Protein AF-X1P441-F1 (afdb_monomer_lite)

Radius of gyration: 25.64 Å; chains: 1; bounding box: 65×20×65 Å

Foldseek 3Di:
DQKDKDKDKDAAADPVLFDKDKDKDFDDLVVVVPDPFPWKFKAFPVVRDTQDGSNPDGMGIDIHGRGDMGMIMTMTGHDWDDKDKDDWVVDPPDDPDDLPDFKIKIWTATPVFFFAKDKDADVVGQWIDIDGRHTTGMDMTTGHPRDD

Organism: NCBI:txid412755

Structure (mmCIF, N/CA/C/O backbone):
data_AF-X1P441-F1
#
_entry.id   AF-X1P441-F1
#
loop_
_atom_site.group_PDB
_atom_site.id
_atom_site.type_symbol
_atom_site.label_atom_id
_atom_site.label_alt_id
_atom_site.label_comp_id
_atom_site.label_asym_id
_atom_site.label_entity_id
_atom_site.label_seq_id
_atom_site.pdbx_PDB_ins_code
_atom_site.Cartn_x
_atom_site.Cartn_y
_atom_site.Cartn_z
_atom_site.occupancy
_atom_site.B_iso_or_equiv
_atom_site.auth_seq_id
_atom_site.auth_comp_id
_atom_site.auth_asym_id
_atom_site.auth_atom_id
_atom_site.pdbx_PDB_model_num
ATOM 1 N N . ASP A 1 1 ? 14.629 8.245 8.912 1.00 68.38 1 ASP A N 1
ATOM 2 C CA . ASP A 1 1 ? 14.170 9.365 8.043 1.00 68.38 1 ASP A CA 1
ATOM 3 C C . ASP A 1 1 ? 12.754 9.006 7.620 1.00 68.38 1 ASP A C 1
ATOM 5 O O . ASP A 1 1 ? 12.522 7.822 7.435 1.00 68.38 1 ASP A O 1
ATOM 9 N N . THR A 1 2 ? 11.788 9.923 7.546 1.00 83.94 2 THR A N 1
ATOM 10 C CA . THR A 1 2 ? 10.403 9.521 7.207 1.00 83.94 2 THR A CA 1
ATOM 11 C C . THR A 1 2 ? 10.230 9.230 5.720 1.00 83.94 2 THR A C 1
ATOM 13 O O . THR A 1 2 ? 9.260 8.581 5.336 1.00 83.94 2 THR A O 1
ATOM 16 N N . SER A 1 3 ? 11.155 9.700 4.878 1.00 92.94 3 SER A N 1
ATOM 17 C CA . SER A 1 3 ? 11.138 9.413 3.445 1.00 92.94 3 SER A CA 1
ATOM 18 C C . SER A 1 3 ? 12.503 9.614 2.802 1.00 92.94 3 SER A C 1
ATOM 20 O O . SER A 1 3 ? 13.208 10.560 3.147 1.00 92.94 3 SER A O 1
ATOM 22 N N . LYS A 1 4 ? 12.830 8.815 1.788 1.00 94.62 4 LYS A N 1
ATOM 23 C CA . LYS A 1 4 ? 14.002 9.011 0.930 1.00 94.62 4 LYS A CA 1
ATOM 24 C C . LYS A 1 4 ? 13.640 8.848 -0.535 1.00 94.62 4 LYS A C 1
ATOM 26 O O . LYS A 1 4 ? 12.805 8.027 -0.893 1.00 94.62 4 LYS A O 1
ATOM 31 N N . VAL A 1 5 ? 14.307 9.627 -1.382 1.00 96.44 5 VAL A N 1
ATOM 32 C CA . VAL A 1 5 ? 14.143 9.563 -2.836 1.00 96.44 5 VAL A CA 1
ATOM 33 C C . VAL A 1 5 ? 15.512 9.452 -3.489 1.00 96.44 5 VAL A C 1
ATOM 35 O O . VAL A 1 5 ? 16.374 10.308 -3.279 1.00 96.44 5 VAL A O 1
ATOM 38 N N . TRP A 1 6 ? 15.698 8.428 -4.318 1.00 96.31 6 TRP A N 1
ATOM 39 C CA . TRP A 1 6 ? 16.879 8.274 -5.167 1.00 96.31 6 TRP A CA 1
ATOM 40 C C . TRP A 1 6 ? 16.490 8.391 -6.630 1.00 96.31 6 TRP A C 1
ATOM 42 O O . TRP A 1 6 ? 15.552 7.744 -7.083 1.00 96.31 6 TRP A O 1
ATOM 52 N N . ASN A 1 7 ? 17.243 9.187 -7.384 1.00 96.75 7 ASN A N 1
ATOM 53 C CA . ASN A 1 7 ? 17.078 9.271 -8.829 1.00 96.75 7 ASN A CA 1
ATOM 54 C C . ASN A 1 7 ? 17.906 8.167 -9.497 1.00 96.75 7 ASN A C 1
ATOM 56 O O . ASN A 1 7 ? 19.114 8.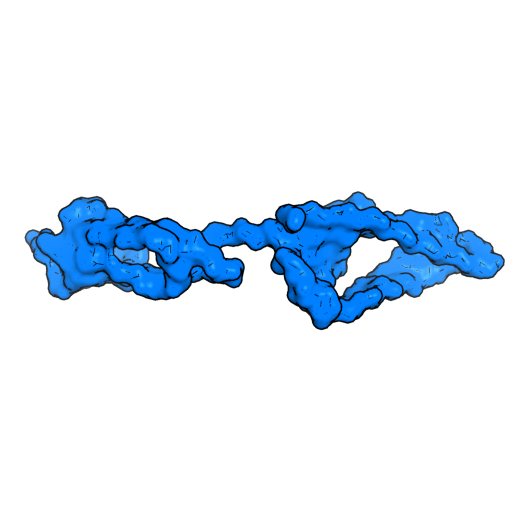072 -9.271 1.00 96.75 7 ASN A O 1
ATOM 60 N N . LEU A 1 8 ? 17.260 7.367 -10.338 1.00 95.12 8 LEU A N 1
ATOM 61 C CA . LEU A 1 8 ? 17.861 6.300 -11.130 1.00 95.12 8 LEU A CA 1
ATOM 62 C C . LEU A 1 8 ? 17.745 6.659 -12.614 1.00 95.12 8 LEU A C 1
ATOM 64 O O . LEU A 1 8 ? 16.733 7.188 -13.065 1.00 95.12 8 LEU A O 1
ATOM 68 N N . SER A 1 9 ? 18.777 6.388 -13.405 1.00 94.19 9 SER A N 1
ATOM 69 C CA . SER A 1 9 ? 18.725 6.556 -14.859 1.00 94.19 9 SER A CA 1
ATOM 70 C C . SER A 1 9 ? 19.311 5.333 -15.538 1.00 94.19 9 SER A C 1
ATOM 72 O O . SER A 1 9 ? 20.419 4.912 -15.214 1.00 94.19 9 SER A O 1
ATOM 74 N N . VAL A 1 10 ? 18.562 4.775 -16.485 1.00 94.44 10 VAL A N 1
ATOM 75 C CA . VAL A 1 10 ? 18.958 3.605 -17.270 1.00 94.44 10 VAL A CA 1
ATOM 76 C C . VAL A 1 10 ? 19.046 4.013 -18.732 1.00 94.44 10 VAL A C 1
ATOM 78 O O . VAL A 1 10 ? 18.118 4.613 -19.263 1.00 94.44 10 VAL A O 1
ATOM 81 N N . GLN A 1 11 ? 20.153 3.690 -19.395 1.00 95.62 11 GLN A N 1
ATOM 82 C CA . GLN A 1 11 ? 20.342 3.970 -20.816 1.00 95.62 11 GLN A CA 1
ATOM 83 C C . GLN A 1 11 ? 20.862 2.722 -21.519 1.00 95.62 11 GLN A C 1
ATOM 85 O O . GLN A 1 11 ? 21.858 2.128 -21.105 1.00 95.62 11 GLN A O 1
ATOM 90 N N . TRP A 1 12 ? 20.198 2.354 -22.609 1.00 95.75 12 TRP A N 1
ATOM 91 C CA . TRP A 1 12 ? 20.669 1.313 -23.509 1.00 95.75 12 TRP A CA 1
ATOM 92 C C . TRP A 1 12 ? 21.538 1.917 -24.615 1.00 95.75 12 TRP A C 1
ATOM 94 O O . TRP A 1 12 ? 21.158 2.896 -25.258 1.00 95.75 12 TRP A O 1
ATOM 104 N N . MET A 1 13 ? 22.713 1.330 -24.843 1.00 96.00 13 MET A N 1
ATOM 105 C CA . MET A 1 13 ? 23.651 1.747 -25.886 1.00 96.00 13 MET A CA 1
ATOM 106 C C . MET A 1 13 ? 24.006 0.543 -26.771 1.00 96.00 13 MET A C 1
ATOM 108 O O . MET A 1 13 ? 24.992 -0.143 -26.495 1.00 96.00 13 MET A O 1
ATOM 112 N N . PRO A 1 14 ? 23.208 0.255 -27.818 1.00 96.69 14 PRO A N 1
ATOM 113 C CA . PRO A 1 14 ? 23.525 -0.801 -28.773 1.00 96.69 14 PRO A CA 1
ATOM 114 C C . PRO A 1 14 ? 24.704 -0.389 -29.664 1.00 96.69 14 PRO A C 1
ATOM 116 O O . PRO A 1 14 ? 24.967 0.796 -29.866 1.00 96.69 14 PRO A O 1
ATOM 119 N N . SER A 1 15 ? 25.380 -1.365 -30.276 1.00 96.94 15 SER A N 1
ATOM 120 C CA . SER A 1 15 ? 26.500 -1.113 -31.199 1.00 96.94 15 SER A CA 1
ATOM 121 C C . SER A 1 15 ? 26.105 -0.342 -32.463 1.00 96.94 15 SER A C 1
ATOM 123 O O 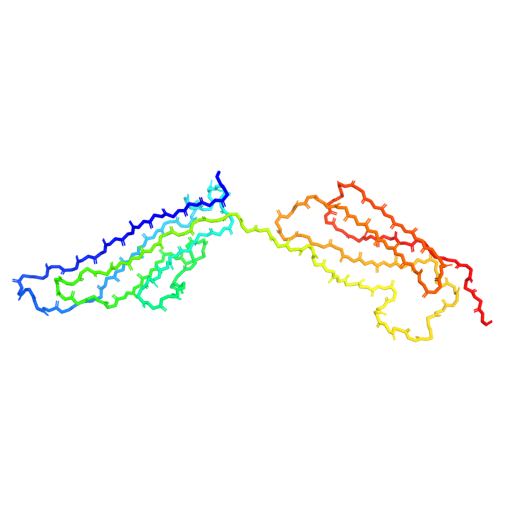. SER A 1 15 ? 26.954 0.284 -33.090 1.00 96.94 15 SER A O 1
ATOM 125 N N . ASP A 1 16 ? 24.833 -0.406 -32.856 1.00 96.94 16 ASP A N 1
ATOM 126 C CA . ASP A 1 16 ? 24.275 0.334 -33.993 1.00 96.94 16 ASP A CA 1
ATOM 127 C C . ASP A 1 16 ? 23.663 1.687 -33.599 1.00 96.94 16 ASP A C 1
ATOM 129 O O . ASP A 1 16 ? 23.129 2.387 -34.459 1.00 96.94 16 ASP A O 1
ATOM 133 N N . TYR A 1 17 ? 23.715 2.040 -32.308 1.00 94.38 17 TYR A N 1
ATOM 134 C CA . TYR A 1 17 ? 23.145 3.254 -31.716 1.00 94.38 17 TYR A CA 1
ATOM 135 C C . TYR A 1 17 ? 21.654 3.499 -32.009 1.00 94.38 17 TYR A C 1
ATOM 137 O O . TYR A 1 17 ? 21.162 4.597 -31.758 1.00 94.38 17 TYR A O 1
ATOM 145 N N . THR A 1 18 ? 20.923 2.509 -32.527 1.00 95.94 18 THR A N 1
ATOM 146 C CA . THR A 1 18 ? 19.556 2.699 -33.041 1.00 95.94 18 THR A CA 1
ATOM 147 C C . THR A 1 18 ? 18.588 1.585 -32.652 1.00 95.94 18 THR A C 1
ATOM 149 O O . THR A 1 18 ? 17.395 1.860 -32.543 1.00 95.94 18 THR A O 1
ATOM 152 N N . SER A 1 19 ? 19.057 0.362 -32.386 1.00 96.81 19 SER A N 1
ATOM 153 C CA . SER A 1 19 ? 18.177 -0.758 -32.036 1.00 96.81 19 SER A CA 1
ATOM 154 C C . SER A 1 19 ? 17.626 -0.653 -30.607 1.00 96.81 19 SER A C 1
ATOM 156 O O . SER A 1 19 ? 18.408 -0.723 -29.651 1.00 96.81 19 SER A O 1
ATOM 158 N N . PRO A 1 20 ? 16.297 -0.536 -30.418 1.00 97.00 20 PRO A N 1
ATOM 159 C CA . PRO A 1 20 ? 15.695 -0.578 -29.091 1.00 97.00 20 PRO A CA 1
ATOM 160 C C . P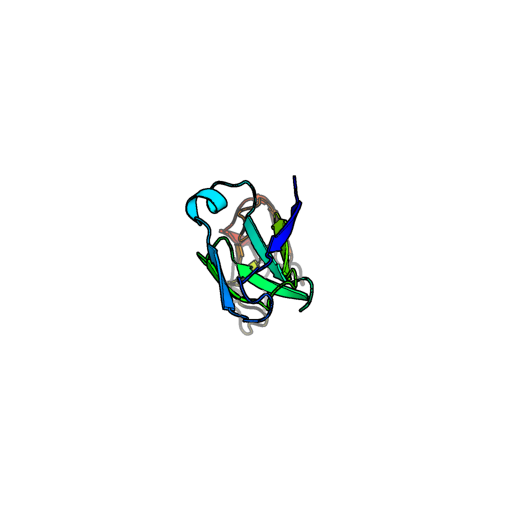RO A 1 20 ? 15.783 -1.989 -28.497 1.00 97.00 20 PRO A C 1
ATOM 162 O O . PRO A 1 20 ? 16.004 -2.976 -29.203 1.00 97.00 20 PRO A O 1
ATOM 165 N N . THR A 1 21 ? 15.584 -2.094 -27.188 1.00 97.12 21 THR A N 1
ATOM 166 C CA . THR A 1 21 ? 15.496 -3.382 -26.488 1.00 97.12 21 THR A CA 1
ATOM 167 C C . THR A 1 21 ? 14.527 -3.286 -25.310 1.00 97.12 21 THR A C 1
ATOM 169 O O . THR A 1 21 ? 13.982 -2.219 -25.030 1.00 97.12 21 THR A O 1
ATOM 172 N N . ASN A 1 22 ? 14.327 -4.394 -24.600 1.00 96.75 22 ASN A N 1
ATOM 173 C CA . ASN A 1 22 ? 13.752 -4.376 -23.261 1.00 96.75 22 ASN A CA 1
ATOM 174 C C . ASN A 1 22 ? 14.876 -4.424 -22.222 1.00 96.75 22 ASN A C 1
ATOM 176 O O . ASN A 1 22 ? 15.828 -5.194 -22.369 1.00 96.75 22 ASN A O 1
ATOM 180 N N . ALA A 1 23 ? 14.754 -3.607 -21.182 1.00 96.00 23 ALA A N 1
ATOM 181 C CA . ALA A 1 23 ? 15.610 -3.642 -20.007 1.00 96.00 23 ALA A CA 1
ATOM 182 C C . ALA A 1 23 ? 14.795 -4.104 -18.798 1.00 96.00 23 ALA A C 1
ATOM 184 O O . ALA A 1 23 ? 13.621 -3.758 -18.667 1.00 96.00 23 ALA A O 1
ATOM 185 N N . THR A 1 24 ? 15.441 -4.859 -17.915 1.00 97.31 24 THR A N 1
ATOM 186 C CA . THR A 1 24 ? 14.858 -5.335 -16.661 1.00 97.31 24 THR A CA 1
ATOM 187 C C . THR A 1 24 ? 15.695 -4.798 -15.511 1.00 97.31 24 THR A C 1
ATOM 189 O O . THR A 1 24 ? 16.913 -4.982 -15.493 1.00 97.31 24 THR A O 1
ATOM 192 N N . ILE A 1 25 ? 15.051 -4.111 -14.571 1.00 96.88 25 ILE A N 1
ATOM 193 C CA . ILE A 1 25 ? 15.636 -3.788 -13.267 1.00 96.88 25 ILE A CA 1
ATOM 194 C C . ILE A 1 25 ? 15.125 -4.850 -12.302 1.00 96.88 25 ILE A C 1
ATOM 196 O O . ILE A 1 25 ? 13.920 -5.040 -12.225 1.00 96.88 25 ILE A O 1
ATOM 200 N N . SER A 1 26 ? 16.019 -5.523 -11.584 1.00 97.12 26 SER A N 1
ATOM 201 C CA . SER A 1 26 ? 15.675 -6.532 -10.578 1.00 97.12 26 SER A CA 1
ATOM 202 C C . SER A 1 26 ? 16.277 -6.174 -9.226 1.00 97.12 26 SER A C 1
ATOM 204 O O . SER A 1 26 ? 17.352 -5.567 -9.170 1.00 97.12 26 SER A O 1
ATOM 206 N N . TRP A 1 27 ? 15.625 -6.595 -8.154 1.00 96.94 27 TRP A N 1
ATOM 207 C CA . TRP A 1 27 ? 16.067 -6.396 -6.778 1.00 96.94 27 TRP A CA 1
ATOM 208 C C . TRP A 1 27 ? 15.705 -7.606 -5.911 1.00 96.94 27 TRP A C 1
ATOM 210 O O . TRP A 1 27 ? 14.966 -8.493 -6.334 1.00 96.94 27 TRP A O 1
ATOM 220 N N . ASP A 1 28 ? 16.273 -7.656 -4.708 1.00 95.94 28 ASP A N 1
ATOM 221 C CA . ASP A 1 28 ? 15.948 -8.664 -3.701 1.00 95.94 28 ASP A CA 1
ATOM 222 C C . ASP A 1 28 ? 14.996 -8.046 -2.677 1.00 95.94 28 ASP A C 1
ATOM 224 O O . ASP A 1 28 ? 15.361 -7.092 -1.989 1.00 95.94 28 ASP A O 1
ATOM 228 N N . THR A 1 29 ? 13.770 -8.561 -2.597 1.00 94.38 29 THR A N 1
ATOM 229 C CA . THR A 1 29 ? 12.754 -8.045 -1.674 1.00 94.38 29 THR A CA 1
ATOM 230 C C . THR A 1 29 ? 13.150 -8.269 -0.220 1.00 94.38 29 THR A C 1
ATOM 232 O O . THR A 1 29 ? 12.817 -7.435 0.611 1.00 94.38 29 THR A O 1
ATOM 235 N N . ALA A 1 30 ? 13.898 -9.333 0.102 1.00 92.69 30 ALA A N 1
ATOM 236 C CA . ALA A 1 30 ? 14.304 -9.614 1.479 1.00 92.69 30 ALA A CA 1
ATOM 237 C C . ALA A 1 30 ? 15.274 -8.549 2.021 1.00 92.69 30 ALA A C 1
ATOM 239 O O . ALA A 1 30 ? 15.171 -8.144 3.173 1.00 92.69 30 ALA A O 1
ATOM 240 N N . GLU A 1 31 ? 16.173 -8.042 1.175 1.00 92.44 31 GLU A N 1
ATOM 241 C CA . GLU A 1 31 ? 17.114 -6.975 1.550 1.00 92.44 31 GLU A CA 1
ATOM 242 C C . GLU A 1 31 ? 16.424 -5.605 1.685 1.00 92.44 31 GLU A C 1
ATOM 244 O O . GLU A 1 31 ? 16.912 -4.725 2.395 1.00 92.44 31 GLU A O 1
ATOM 249 N N . ILE A 1 32 ? 15.300 -5.396 0.989 1.00 90.69 32 ILE A N 1
ATOM 250 C CA . ILE A 1 32 ? 14.517 -4.153 1.061 1.00 90.69 32 ILE A CA 1
ATOM 251 C C . ILE A 1 32 ? 13.552 -4.182 2.256 1.00 90.69 32 ILE A C 1
ATOM 253 O O . ILE A 1 32 ? 13.393 -3.158 2.925 1.00 90.69 32 ILE A O 1
ATOM 257 N N . ASP A 1 33 ? 12.945 -5.335 2.543 1.00 85.69 33 ASP A N 1
ATOM 258 C CA . ASP A 1 33 ? 12.014 -5.540 3.664 1.00 85.69 33 ASP A CA 1
ATOM 259 C C . ASP A 1 33 ? 12.706 -5.398 5.033 1.00 85.69 33 ASP A C 1
ATOM 261 O O . ASP A 1 33 ? 12.103 -4.933 5.994 1.00 85.69 33 ASP A O 1
ATOM 265 N N . ASP A 1 34 ? 14.015 -5.664 5.105 1.00 86.12 34 ASP A N 1
ATOM 266 C CA . ASP A 1 34 ? 14.845 -5.407 6.294 1.00 86.12 34 ASP A CA 1
ATOM 267 C C . ASP A 1 34 ? 15.079 -3.898 6.580 1.00 86.12 34 ASP A C 1
ATOM 269 O O . ASP A 1 34 ? 15.755 -3.531 7.550 1.00 86.12 34 ASP A O 1
ATOM 273 N N . SER A 1 35 ? 14.557 -2.990 5.744 1.00 86.94 35 SER A N 1
ATOM 274 C CA . SER A 1 35 ? 14.710 -1.539 5.915 1.00 86.94 35 SER A CA 1
ATOM 275 C C . SER A 1 35 ? 13.714 -0.917 6.913 1.00 86.94 35 SER A C 1
ATOM 277 O O . SER A 1 35 ? 12.784 -1.548 7.395 1.00 86.94 35 SER A O 1
ATOM 279 N N . GLU A 1 36 ? 13.899 0.372 7.238 1.00 88.56 36 GLU A N 1
ATOM 280 C CA . GLU A 1 36 ? 12.975 1.124 8.113 1.00 88.56 36 GLU A CA 1
ATOM 281 C C . GLU A 1 36 ? 11.669 1.563 7.414 1.00 88.56 36 GLU A C 1
ATOM 283 O O . GLU A 1 36 ? 10.840 2.222 8.041 1.00 88.56 36 GLU A O 1
ATOM 288 N N . TYR A 1 37 ? 11.497 1.271 6.121 1.00 91.75 37 TYR A N 1
ATOM 289 C CA . TYR A 1 37 ? 10.392 1.778 5.303 1.00 91.75 37 TYR A CA 1
ATOM 290 C C . TYR A 1 37 ? 9.345 0.692 5.054 1.00 91.75 37 TYR A C 1
ATOM 292 O O . TYR A 1 37 ? 9.675 -0.376 4.555 1.00 91.75 37 TYR A O 1
ATOM 300 N N . ASN A 1 38 ? 8.072 1.000 5.309 1.00 90.00 38 ASN A N 1
ATOM 301 C CA . ASN A 1 38 ? 6.934 0.119 5.002 1.00 90.00 38 ASN A CA 1
ATOM 302 C C . ASN A 1 38 ? 6.321 0.385 3.609 1.00 90.00 38 ASN A C 1
ATOM 304 O O . ASN A 1 38 ? 5.306 -0.203 3.253 1.00 90.00 38 ASN A O 1
ATOM 308 N N . SER A 1 39 ? 6.930 1.275 2.818 1.00 93.19 39 SER A N 1
ATOM 309 C CA . SER A 1 39 ? 6.597 1.520 1.415 1.00 93.19 39 SER A CA 1
ATOM 310 C C . SER A 1 39 ? 7.872 1.818 0.628 1.00 93.19 39 SER A C 1
ATOM 312 O O . SER A 1 39 ? 8.538 2.827 0.882 1.00 93.19 39 SER A O 1
ATOM 314 N N . VAL A 1 40 ? 8.176 0.997 -0.380 1.00 96.12 40 VAL A N 1
ATOM 315 C CA . VAL A 1 40 ? 9.294 1.212 -1.312 1.00 96.12 40 VAL A CA 1
ATOM 316 C C . VAL A 1 40 ? 8.811 0.996 -2.737 1.00 96.12 40 VAL A C 1
ATOM 318 O O . VAL A 1 40 ? 8.442 -0.111 -3.107 1.00 96.12 40 VAL A O 1
ATOM 321 N N . VAL A 1 41 ? 8.812 2.048 -3.553 1.00 97.25 41 VAL A N 1
ATOM 322 C CA . VAL A 1 41 ? 8.249 1.990 -4.909 1.00 97.25 41 VAL A CA 1
ATOM 323 C C . VAL A 1 41 ? 9.239 2.443 -5.970 1.00 97.25 41 VAL A C 1
ATOM 325 O O . VAL A 1 41 ? 10.000 3.398 -5.771 1.00 97.25 41 VAL A O 1
ATOM 328 N N . LEU A 1 42 ? 9.173 1.796 -7.134 1.00 98.00 42 LEU A N 1
ATOM 329 C CA . LEU A 1 42 ? 9.802 2.282 -8.355 1.00 98.00 42 LEU A CA 1
ATOM 330 C C . LEU A 1 42 ? 8.805 3.185 -9.085 1.00 98.00 42 LEU A C 1
ATOM 332 O O . LEU A 1 42 ? 7.707 2.763 -9.446 1.00 98.00 42 LEU A O 1
ATOM 336 N N . TYR A 1 43 ? 9.186 4.435 -9.311 1.00 98.12 43 TYR A N 1
ATOM 337 C CA . TYR A 1 43 ? 8.343 5.467 -9.905 1.00 98.12 43 TYR A CA 1
ATOM 338 C C . TYR A 1 43 ? 8.912 5.925 -11.248 1.00 98.12 43 TYR A C 1
ATOM 340 O O . TYR A 1 43 ? 10.083 6.298 -11.345 1.00 98.12 43 TYR A O 1
ATOM 348 N N . ASP A 1 44 ? 8.083 5.919 -12.290 1.00 96.25 44 ASP A N 1
ATOM 349 C CA . ASP A 1 44 ? 8.426 6.472 -13.600 1.00 96.25 44 ASP A CA 1
ATOM 350 C C . ASP A 1 44 ? 7.999 7.943 -13.651 1.00 96.25 44 ASP A C 1
ATOM 352 O O . ASP A 1 44 ? 6.811 8.282 -13.678 1.00 96.25 44 ASP A O 1
ATOM 356 N N . GLY A 1 45 ? 8.994 8.832 -13.663 1.00 88.19 45 GLY A N 1
ATOM 357 C CA . GLY A 1 45 ? 8.772 10.275 -13.673 1.00 88.19 45 GLY A CA 1
ATOM 358 C C . GLY A 1 45 ? 8.177 10.802 -14.980 1.00 88.19 45 GLY A C 1
ATOM 359 O O . GLY A 1 45 ? 7.576 11.874 -14.975 1.00 88.19 45 GLY A O 1
ATOM 360 N N . LEU A 1 46 ? 8.303 10.065 -16.089 1.00 88.25 46 LEU A N 1
ATOM 361 C CA . LEU A 1 46 ? 7.739 10.470 -17.380 1.00 88.25 46 LEU A CA 1
ATOM 362 C C . LEU A 1 46 ? 6.238 10.196 -17.432 1.00 88.25 46 LEU A C 1
ATOM 364 O O . LEU A 1 46 ? 5.473 11.046 -17.885 1.00 88.25 46 LEU A O 1
ATOM 368 N N . THR A 1 47 ? 5.810 9.028 -16.948 1.00 90.31 47 THR A N 1
ATOM 369 C CA . THR A 1 47 ? 4.386 8.656 -16.894 1.00 90.31 47 THR A CA 1
ATOM 370 C C . THR A 1 47 ? 3.710 9.081 -15.594 1.00 90.31 47 THR A C 1
ATOM 372 O O . THR A 1 47 ? 2.504 8.898 -15.445 1.00 90.31 47 THR A O 1
ATOM 375 N N . SER A 1 48 ? 4.470 9.647 -14.652 1.00 92.44 48 SER A N 1
ATOM 376 C CA . SER A 1 48 ? 4.007 10.045 -13.319 1.00 92.44 48 SER A CA 1
ATOM 377 C C . SER A 1 48 ? 3.255 8.927 -12.592 1.00 92.44 48 SER A C 1
ATOM 379 O O . SER A 1 48 ? 2.156 9.129 -12.079 1.00 92.44 48 SER A O 1
ATOM 381 N N . SER A 1 49 ? 3.803 7.712 -12.629 1.00 95.19 49 SER A N 1
ATOM 382 C CA . SER A 1 49 ? 3.136 6.512 -12.115 1.00 95.19 49 SER A CA 1
ATOM 383 C C . SER A 1 49 ? 4.111 5.615 -11.362 1.00 95.19 49 SER A C 1
ATOM 385 O O . SER A 1 49 ? 5.272 5.485 -11.751 1.00 95.19 49 SER A O 1
ATOM 387 N N . VAL A 1 50 ? 3.619 4.958 -10.310 1.00 97.56 50 VAL A N 1
ATOM 388 C CA . VAL A 1 50 ? 4.312 3.817 -9.701 1.00 97.56 50 VAL A CA 1
ATOM 389 C C . VAL A 1 50 ? 4.268 2.657 -10.690 1.00 97.56 50 VAL A C 1
ATOM 391 O O . VAL A 1 50 ? 3.201 2.329 -11.209 1.00 97.56 50 VAL A O 1
ATOM 394 N N . VAL A 1 51 ? 5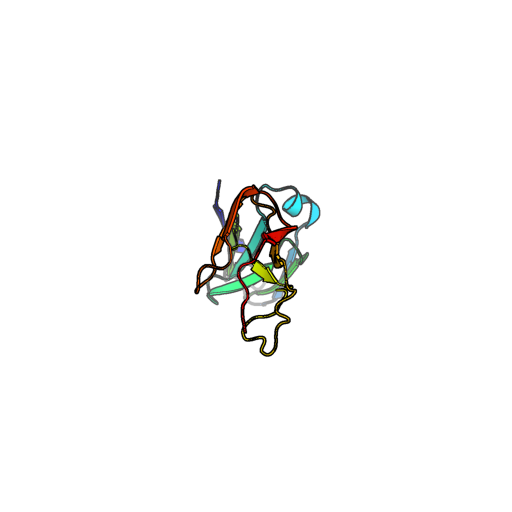.430 2.080 -10.982 1.00 97.75 51 VAL A N 1
ATOM 395 C CA . VAL A 1 51 ? 5.580 0.995 -11.960 1.00 97.75 51 VAL A CA 1
ATOM 396 C C . VAL A 1 51 ? 5.870 -0.361 -11.324 1.00 97.75 51 VAL A C 1
ATOM 398 O O . VAL A 1 51 ? 5.655 -1.371 -11.986 1.00 97.75 51 VAL A O 1
ATOM 401 N N . ALA A 1 52 ? 6.326 -0.384 -10.070 1.00 97.75 52 ALA A N 1
ATOM 402 C CA . ALA A 1 52 ? 6.487 -1.597 -9.276 1.00 97.75 52 ALA A CA 1
ATOM 403 C C . ALA A 1 52 ? 6.466 -1.272 -7.777 1.00 97.75 52 ALA A C 1
ATOM 405 O O . ALA A 1 52 ? 6.958 -0.210 -7.365 1.00 97.75 52 ALA A O 1
ATOM 406 N N . ASP A 1 53 ? 5.934 -2.199 -6.987 1.00 97.12 53 ASP A N 1
ATOM 407 C CA . ASP A 1 53 ? 6.095 -2.216 -5.534 1.00 97.12 53 ASP A CA 1
ATOM 408 C C . ASP A 1 53 ? 7.327 -3.059 -5.207 1.00 97.12 53 ASP A C 1
ATOM 410 O O . ASP A 1 53 ? 7.342 -4.268 -5.418 1.00 97.12 53 ASP A O 1
ATOM 414 N N . MET A 1 54 ? 8.390 -2.428 -4.717 1.00 96.56 54 MET A N 1
ATOM 415 C CA . MET A 1 54 ? 9.672 -3.100 -4.519 1.00 96.56 54 MET A CA 1
ATOM 416 C C . MET A 1 54 ? 9.717 -3.971 -3.254 1.00 96.56 54 MET A C 1
ATOM 418 O O . MET A 1 54 ? 10.716 -4.658 -3.044 1.00 96.56 54 MET A O 1
ATOM 422 N N . LEU A 1 55 ? 8.665 -3.959 -2.426 1.00 94.81 55 LEU A N 1
ATOM 423 C CA . LEU A 1 55 ? 8.496 -4.898 -1.310 1.00 94.81 55 LEU A CA 1
ATOM 424 C C . LEU A 1 55 ? 7.796 -6.196 -1.744 1.00 94.81 55 LEU A C 1
ATOM 426 O O . LEU A 1 55 ? 7.873 -7.201 -1.038 1.00 94.81 55 LEU A O 1
ATOM 430 N N . VAL A 1 56 ? 7.125 -6.193 -2.901 1.00 95.38 56 VAL A N 1
ATOM 431 C CA . VAL A 1 56 ? 6.289 -7.311 -3.374 1.00 95.38 56 VAL A CA 1
ATOM 432 C C . VAL A 1 56 ? 6.800 -7.892 -4.690 1.00 95.38 56 VAL A C 1
ATOM 434 O O . VAL A 1 56 ? 6.941 -9.109 -4.822 1.00 95.38 56 VAL A O 1
ATOM 437 N N . ASP A 1 57 ? 7.070 -7.033 -5.667 1.00 97.75 57 ASP A N 1
ATOM 438 C CA . ASP A 1 57 ? 7.626 -7.412 -6.960 1.00 97.75 57 ASP A CA 1
ATOM 439 C C . ASP A 1 57 ? 9.140 -7.630 -6.834 1.00 97.75 57 ASP A C 1
ATOM 441 O O . ASP A 1 57 ? 9.790 -7.041 -5.976 1.00 97.75 57 ASP A O 1
ATOM 445 N N . THR A 1 58 ? 9.726 -8.449 -7.710 1.00 97.44 58 THR A N 1
ATOM 446 C CA . THR A 1 58 ? 11.183 -8.707 -7.746 1.00 97.44 58 THR A CA 1
ATOM 447 C C . THR A 1 58 ? 11.897 -7.986 -8.881 1.00 97.44 58 THR A C 1
ATOM 449 O O . THR A 1 58 ? 13.126 -7.884 -8.899 1.00 97.44 58 THR A O 1
ATOM 452 N N . ASP A 1 59 ? 11.140 -7.526 -9.873 1.00 98.00 59 ASP A N 1
ATOM 453 C CA . ASP A 1 59 ? 11.675 -6.880 -11.054 1.00 98.00 59 ASP A CA 1
ATOM 454 C C . ASP A 1 59 ? 10.628 -6.046 -11.793 1.00 98.00 59 ASP A C 1
ATOM 456 O O . ASP A 1 59 ? 9.421 -6.174 -11.600 1.00 98.00 59 ASP A O 1
ATOM 460 N N . TYR A 1 60 ? 11.122 -5.183 -12.675 1.00 97.88 60 TYR A N 1
ATOM 461 C CA . TYR A 1 60 ? 10.321 -4.416 -13.611 1.00 97.88 60 TYR A CA 1
ATOM 462 C C . TYR A 1 60 ? 10.994 -4.394 -14.982 1.00 97.88 60 TYR A C 1
ATOM 464 O O . TYR A 1 60 ? 12.150 -3.979 -15.123 1.00 97.88 60 TYR A O 1
ATOM 472 N N . THR A 1 61 ? 10.252 -4.816 -16.009 1.00 97.69 61 THR A N 1
ATOM 473 C CA . THR A 1 61 ? 10.712 -4.834 -17.403 1.00 97.69 61 THR A CA 1
ATOM 474 C C . THR A 1 61 ? 10.029 -3.744 -18.220 1.00 97.69 61 THR A C 1
ATOM 476 O O . THR A 1 61 ? 8.806 -3.610 -18.206 1.00 97.69 61 THR A O 1
ATOM 479 N N . PHE A 1 62 ? 10.814 -2.987 -18.984 1.00 95.69 62 PHE A N 1
ATOM 480 C CA . PHE A 1 62 ? 10.325 -1.893 -19.819 1.00 95.69 62 PHE A CA 1
ATOM 481 C C . PHE A 1 62 ? 11.078 -1.798 -21.147 1.00 95.69 62 PHE A C 1
ATOM 483 O O . PHE A 1 62 ? 12.245 -2.175 -21.252 1.00 95.69 62 PHE A O 1
ATOM 490 N N . ALA A 1 63 ? 10.409 -1.244 -22.159 1.00 95.44 63 ALA A N 1
ATOM 491 C CA . ALA A 1 63 ? 11.039 -0.902 -23.428 1.00 95.44 63 ALA A CA 1
ATOM 492 C C . ALA A 1 63 ? 11.952 0.322 -23.264 1.00 95.44 63 ALA A C 1
ATOM 494 O O . ALA A 1 63 ? 11.563 1.315 -22.640 1.00 95.44 63 ALA A O 1
ATOM 495 N N . VAL A 1 64 ? 13.152 0.256 -23.840 1.00 94.69 64 VAL A N 1
ATOM 496 C CA . VAL A 1 64 ? 14.140 1.337 -23.834 1.00 94.69 64 VAL A CA 1
ATOM 497 C C . VAL A 1 64 ? 14.640 1.608 -25.252 1.00 94.69 64 VAL A C 1
ATOM 499 O O . VAL A 1 64 ? 15.125 0.715 -25.954 1.00 94.69 64 VAL A O 1
ATOM 502 N N . ASP A 1 65 ? 14.523 2.867 -25.667 1.00 95.62 65 ASP A N 1
ATOM 503 C CA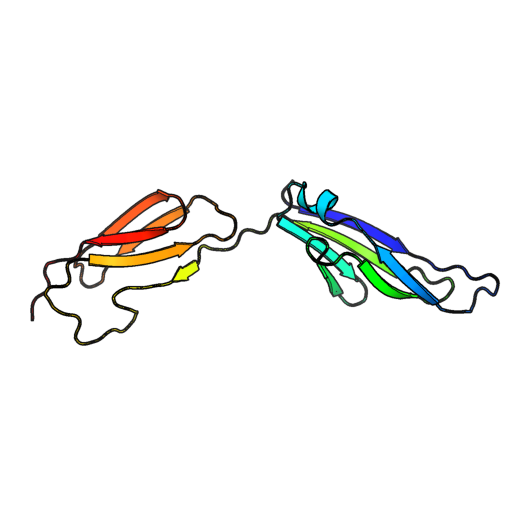 . ASP A 1 65 ? 15.050 3.332 -26.945 1.00 95.62 65 ASP A CA 1
ATOM 504 C C . ASP A 1 65 ? 16.578 3.452 -26.894 1.00 95.62 65 ASP A C 1
ATOM 506 O O . ASP A 1 65 ? 17.179 3.778 -25.865 1.00 95.62 65 ASP A O 1
ATOM 510 N N . ALA A 1 66 ? 17.228 3.202 -28.031 1.00 96.75 66 ALA A N 1
ATOM 511 C CA . ALA A 1 66 ? 18.672 3.330 -28.140 1.00 96.75 66 ALA A CA 1
ATOM 512 C C . ALA A 1 66 ? 19.119 4.765 -27.836 1.00 96.75 66 ALA A C 1
ATOM 514 O O . ALA A 1 66 ? 18.591 5.727 -28.391 1.00 96.75 66 ALA A O 1
ATOM 515 N N . THR A 1 67 ? 20.139 4.910 -26.991 1.00 95.31 67 THR A N 1
ATOM 516 C CA . THR A 1 67 ? 20.771 6.188 -26.621 1.00 95.31 67 THR A CA 1
ATOM 517 C C . THR A 1 67 ? 19.874 7.188 -25.882 1.00 95.31 67 THR A C 1
ATOM 519 O O . THR A 1 67 ? 20.343 8.277 -25.555 1.00 95.31 67 THR A O 1
ATOM 522 N N . VAL A 1 68 ? 18.643 6.822 -25.510 1.00 94.31 68 VAL A N 1
ATOM 523 C CA . VAL A 1 68 ? 17.738 7.674 -24.723 1.00 94.31 68 VAL A CA 1
ATOM 524 C C . VAL A 1 68 ? 17.723 7.197 -23.266 1.00 94.31 68 VAL A C 1
ATOM 526 O O . VAL A 1 68 ? 17.297 6.073 -22.999 1.00 94.31 68 VAL A O 1
ATOM 529 N N . PRO A 1 69 ? 18.193 8.007 -22.298 1.00 93.75 69 PRO A N 1
ATOM 530 C CA . PRO A 1 69 ? 18.078 7.664 -20.887 1.00 93.75 69 PRO A CA 1
ATOM 531 C C . PRO A 1 69 ? 16.616 7.654 -20.445 1.00 93.75 69 PRO A C 1
ATOM 533 O O . PRO A 1 69 ? 15.882 8.616 -20.681 1.00 93.75 69 PRO A O 1
ATOM 536 N N . LYS A 1 70 ? 16.216 6.600 -19.738 1.00 93.75 70 LYS A N 1
ATOM 537 C CA . LYS A 1 70 ? 14.955 6.541 -19.008 1.00 93.75 70 LYS A CA 1
ATOM 538 C C . LYS A 1 70 ? 15.211 6.804 -17.528 1.00 93.75 70 LYS A C 1
ATOM 540 O O . LYS A 1 70 ? 16.054 6.147 -16.916 1.00 93.75 70 LYS A O 1
ATOM 545 N N . ALA A 1 71 ? 14.508 7.788 -16.976 1.00 94.94 71 ALA A N 1
ATOM 546 C CA . ALA A 1 71 ? 14.643 8.198 -15.586 1.00 94.94 71 ALA A CA 1
ATOM 547 C C . ALA A 1 71 ? 13.551 7.565 -14.720 1.00 94.94 71 ALA A C 1
ATOM 549 O O . ALA A 1 71 ? 12.373 7.593 -15.070 1.00 94.94 71 ALA A O 1
ATOM 550 N N . PHE A 1 72 ? 13.961 7.056 -13.567 1.00 97.50 72 PHE A N 1
ATOM 551 C CA . PHE A 1 72 ? 13.095 6.534 -12.523 1.00 97.50 72 PHE A CA 1
ATOM 552 C C . PHE A 1 72 ? 13.460 7.171 -11.188 1.00 97.50 72 PHE A C 1
ATOM 554 O O . PHE A 1 72 ? 14.532 7.765 -11.025 1.00 97.50 72 PHE A O 1
ATOM 561 N N . GLN A 1 73 ? 12.582 7.008 -10.215 1.00 98.06 73 GLN A N 1
ATOM 562 C CA . GLN A 1 73 ? 12.866 7.316 -8.826 1.00 98.06 73 GLN A CA 1
ATOM 563 C C . GLN A 1 73 ? 12.569 6.088 -7.978 1.00 98.06 73 GLN A C 1
ATOM 565 O O . GLN A 1 73 ? 11.567 5.416 -8.199 1.00 98.06 73 GLN A O 1
ATOM 570 N N . ILE A 1 74 ? 13.438 5.804 -7.015 1.00 97.31 74 ILE A N 1
ATOM 571 C CA . ILE A 1 74 ? 13.126 4.890 -5.919 1.00 97.31 74 ILE A CA 1
ATOM 572 C C . ILE A 1 74 ? 12.649 5.770 -4.777 1.00 97.31 74 ILE A C 1
ATOM 574 O O . ILE A 1 74 ? 13.393 6.650 -4.332 1.00 97.31 74 ILE A O 1
ATOM 578 N N . ILE A 1 75 ? 11.406 5.576 -4.358 1.00 96.56 75 ILE A N 1
ATOM 579 C CA . ILE A 1 75 ? 10.775 6.364 -3.303 1.00 96.56 75 ILE A CA 1
ATOM 580 C C . ILE A 1 75 ? 10.518 5.430 -2.127 1.00 96.56 75 ILE A C 1
ATOM 582 O O . ILE A 1 75 ? 9.715 4.506 -2.223 1.00 96.56 75 ILE A O 1
ATOM 586 N N . CYS A 1 76 ? 11.209 5.693 -1.026 1.00 95.19 76 CYS A N 1
ATOM 587 C CA . CYS A 1 76 ? 11.001 5.051 0.261 1.00 95.19 76 CYS A CA 1
ATOM 588 C C . CYS A 1 76 ? 10.228 5.999 1.171 1.00 95.19 76 CYS A C 1
ATOM 590 O O . CYS A 1 76 ? 10.610 7.164 1.302 1.00 95.19 76 CYS A O 1
ATOM 592 N N . SER A 1 77 ? 9.203 5.495 1.844 1.00 94.06 77 SER A N 1
ATOM 593 C CA . SER A 1 77 ? 8.401 6.262 2.796 1.00 94.06 77 SER A CA 1
ATOM 594 C C . SER A 1 77 ? 7.975 5.380 3.958 1.00 94.06 77 SER A C 1
ATOM 596 O O . SER A 1 77 ? 7.778 4.178 3.791 1.00 94.06 77 SER A O 1
ATOM 598 N N . ILE A 1 78 ? 7.806 5.996 5.124 1.00 90.12 78 ILE A N 1
ATOM 599 C CA . ILE A 1 78 ? 6.979 5.431 6.187 1.00 90.12 78 ILE A CA 1
ATOM 600 C C . ILE A 1 78 ? 5.568 5.977 5.968 1.00 90.12 78 ILE A C 1
ATOM 602 O O . ILE A 1 78 ? 5.326 7.169 6.180 1.00 90.12 78 ILE A O 1
ATOM 606 N N . ILE A 1 79 ? 4.661 5.137 5.476 1.00 85.00 79 ILE A N 1
ATOM 607 C CA . ILE A 1 79 ? 3.231 5.439 5.425 1.00 85.00 79 ILE A CA 1
ATOM 608 C C . ILE A 1 79 ? 2.619 5.172 6.800 1.00 85.00 79 ILE A C 1
ATOM 610 O O . ILE A 1 79 ? 3.012 4.234 7.486 1.00 85.00 79 ILE A O 1
ATOM 614 N N . ASN A 1 80 ? 1.703 6.042 7.211 1.00 86.19 80 ASN A N 1
ATOM 615 C CA . ASN A 1 80 ? 0.907 5.889 8.422 1.00 86.19 80 ASN A CA 1
ATOM 616 C C . ASN A 1 80 ? -0.551 6.035 7.992 1.00 86.19 80 ASN A C 1
ATOM 618 O O . ASN A 1 80 ? -0.937 7.088 7.461 1.00 86.19 80 ASN A O 1
ATOM 622 N N . GLU A 1 81 ? -1.315 4.964 8.133 1.00 86.06 81 GLU A N 1
ATOM 623 C CA . GLU A 1 81 ? -2.728 4.931 7.818 1.00 86.06 81 GLU A CA 1
ATOM 624 C C . GLU A 1 81 ? -3.548 5.198 9.078 1.00 86.06 81 GLU A C 1
ATOM 626 O O . GLU A 1 81 ? -3.177 4.897 10.205 1.00 86.06 81 GLU A O 1
ATOM 631 N N . THR A 1 82 ? -4.713 5.818 8.908 1.00 90.31 82 THR A N 1
ATOM 632 C CA . THR A 1 82 ? -5.592 6.029 10.058 1.00 90.31 82 THR A CA 1
ATOM 633 C C . THR A 1 82 ? -6.130 4.689 10.561 1.00 90.31 82 THR A C 1
ATOM 635 O O . THR A 1 82 ? -6.560 3.890 9.724 1.00 90.31 82 THR A O 1
ATOM 638 N N . PRO A 1 83 ? -6.276 4.487 11.885 1.00 94.44 83 PRO A N 1
ATOM 639 C CA . PRO A 1 83 ? -6.908 3.286 12.411 1.00 94.44 83 PRO A CA 1
ATOM 640 C C . PRO A 1 83 ? -8.301 3.061 11.809 1.00 94.44 83 PRO A C 1
ATOM 642 O O . PRO A 1 83 ? -9.158 3.951 11.821 1.00 94.44 83 PRO A O 1
ATOM 645 N N . GLY A 1 84 ? -8.535 1.857 11.296 1.00 95.06 84 GLY A N 1
ATOM 646 C CA . GLY A 1 84 ? -9.811 1.411 10.754 1.00 95.06 84 GLY A CA 1
ATOM 647 C C . GLY A 1 84 ? -10.743 0.850 11.830 1.00 95.06 84 GLY A C 1
ATOM 648 O O . GLY A 1 84 ? -10.302 0.258 12.819 1.00 95.06 84 GLY A O 1
ATOM 649 N N . PHE A 1 85 ? -12.050 1.001 11.606 1.00 95.56 85 PHE A N 1
ATOM 650 C CA . PHE A 1 85 ? -13.117 0.452 12.448 1.00 95.56 85 PHE A CA 1
ATOM 651 C C . PHE A 1 85 ? -13.804 -0.729 11.756 1.00 95.56 85 PHE A C 1
ATOM 653 O O . PHE A 1 85 ? -13.918 -0.761 10.530 1.00 95.56 85 PHE A O 1
ATOM 660 N N . SER A 1 86 ? -14.232 -1.713 12.541 1.00 96.81 86 SER A N 1
ATOM 661 C CA . SER A 1 86 ? -14.958 -2.897 12.068 1.00 96.81 86 SER A CA 1
ATOM 662 C C . SER A 1 86 ? -15.699 -3.585 13.217 1.00 96.81 86 SER A C 1
ATOM 664 O O . SER A 1 86 ? -15.466 -3.272 14.387 1.00 96.81 86 SER A O 1
ATOM 666 N N . ASP A 1 87 ? -16.550 -4.559 12.889 1.00 96.81 87 ASP A N 1
ATOM 667 C CA . ASP A 1 87 ? -17.262 -5.414 13.848 1.00 96.81 87 ASP A CA 1
ATOM 668 C C . ASP A 1 87 ? -18.043 -4.628 14.918 1.00 96.81 87 ASP A C 1
ATOM 670 O O . ASP A 1 87 ? -18.070 -4.995 16.099 1.00 96.81 87 ASP A O 1
ATOM 674 N N . GLU A 1 88 ? -18.673 -3.521 14.521 1.00 96.62 88 GLU A N 1
ATOM 675 C CA . GLU A 1 88 ? -19.558 -2.765 15.396 1.00 96.62 88 GLU A CA 1
ATOM 676 C C . GLU A 1 88 ? -20.729 -3.643 15.843 1.00 96.62 88 GLU A C 1
ATOM 678 O O . GLU A 1 88 ? -21.478 -4.193 15.026 1.00 96.62 88 GLU A O 1
ATOM 683 N N . ASN A 1 89 ? -20.911 -3.743 17.157 1.00 95.25 89 ASN A N 1
ATOM 684 C CA . ASN A 1 89 ? -22.033 -4.448 17.751 1.00 95.25 89 ASN A CA 1
ATOM 685 C C . ASN A 1 89 ? -22.678 -3.621 18.879 1.00 95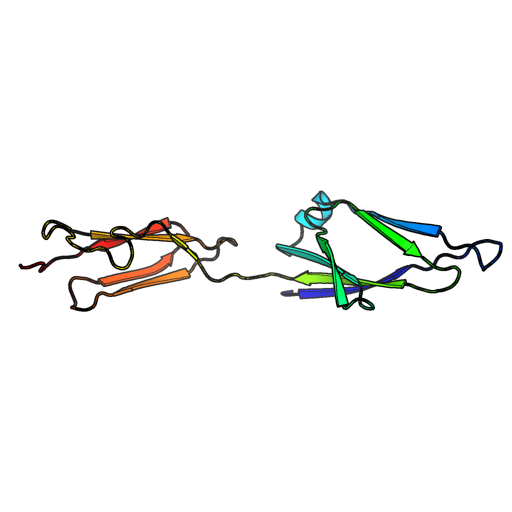.25 89 ASN A C 1
ATOM 687 O O . ASN A 1 89 ? -22.035 -3.386 19.910 1.00 95.25 89 ASN A O 1
ATOM 691 N N . PRO A 1 90 ? -23.960 -3.239 18.722 1.00 94.44 90 PRO A N 1
ATOM 692 C CA . PRO A 1 90 ? -24.764 -3.338 17.496 1.00 94.44 90 PRO A CA 1
ATOM 693 C C . PRO A 1 90 ? -24.152 -2.543 16.333 1.00 94.44 90 PRO A C 1
ATOM 695 O O . PRO A 1 90 ? -23.447 -1.562 16.558 1.00 94.44 90 PRO A O 1
ATOM 698 N N . SER A 1 91 ? -24.431 -2.952 15.095 1.00 94.44 91 SER A N 1
ATOM 699 C CA . SER A 1 91 ? -23.937 -2.242 13.909 1.00 94.44 91 SER A CA 1
ATOM 700 C C . SER A 1 91 ? -24.608 -0.874 13.757 1.00 94.44 91 SER A C 1
ATOM 702 O O . SER A 1 91 ? -25.712 -0.660 14.274 1.00 94.44 91 SER A O 1
ATOM 704 N N . ASP A 1 92 ? -23.971 0.051 13.033 1.00 89.31 92 ASP A N 1
ATOM 705 C CA . ASP A 1 92 ? -24.550 1.376 12.785 1.00 89.31 92 ASP A CA 1
ATOM 706 C C . ASP A 1 92 ? -25.975 1.263 12.213 1.00 89.31 92 ASP A C 1
ATOM 708 O O . ASP A 1 92 ? -26.269 0.407 11.374 1.00 89.31 92 ASP A O 1
ATOM 712 N N . ARG A 1 93 ? -26.875 2.128 12.695 1.00 89.31 93 ARG A N 1
ATOM 713 C CA . ARG A 1 93 ? -28.311 2.165 12.341 1.00 89.31 93 ARG A CA 1
ATOM 714 C C . ARG A 1 93 ? -29.112 0.903 12.677 1.00 89.31 93 ARG A C 1
ATOM 716 O O . ARG A 1 93 ? -30.208 0.730 12.140 1.00 89.31 93 ARG A O 1
ATOM 723 N N . SER A 1 94 ? -28.618 0.048 13.570 1.00 92.69 94 SER A N 1
ATOM 724 C CA . SER A 1 94 ? -29.426 -1.048 14.114 1.00 92.69 94 SER A CA 1
ATOM 725 C C . SER A 1 94 ? -30.715 -0.506 14.742 1.00 92.69 94 SER A C 1
ATOM 727 O O . SER A 1 94 ? -30.687 0.431 15.540 1.00 92.69 94 SER A O 1
ATOM 729 N N . VAL A 1 95 ? -31.844 -1.114 14.387 1.00 91.75 95 VAL A N 1
ATOM 730 C CA . VAL A 1 95 ? -33.149 -0.887 15.023 1.00 91.75 95 VAL A CA 1
ATOM 731 C C . VAL A 1 95 ? -33.480 -2.059 15.943 1.00 91.75 95 VAL A C 1
ATOM 733 O O . VAL A 1 95 ? -32.850 -3.110 15.851 1.00 91.75 95 VAL A O 1
ATOM 736 N N . ASP A 1 96 ? -34.447 -1.871 16.843 1.00 90.38 96 ASP A N 1
ATOM 737 C CA . ASP A 1 96 ? -34.929 -2.913 17.763 1.00 90.38 96 ASP A CA 1
ATOM 738 C C . ASP A 1 96 ? -33.823 -3.569 18.615 1.00 90.38 96 ASP A C 1
ATOM 740 O O . ASP A 1 96 ? -33.902 -4.739 18.997 1.00 90.38 96 ASP A O 1
ATOM 744 N N . VAL A 1 97 ? -32.781 -2.797 18.944 1.00 90.75 97 VAL A N 1
ATOM 745 C CA . VAL A 1 97 ? -31.713 -3.226 19.852 1.00 90.75 97 VAL A CA 1
ATOM 746 C C . VAL A 1 97 ? -32.321 -3.482 21.238 1.00 90.75 97 VAL A C 1
ATOM 748 O O . VAL A 1 97 ? -32.951 -2.578 21.796 1.00 90.75 97 VAL A O 1
ATOM 751 N N . PRO A 1 98 ? -32.145 -4.681 21.830 1.00 92.56 98 PRO A N 1
ATOM 752 C CA . PRO A 1 98 ? -32.747 -5.002 23.118 1.00 92.56 98 PRO A CA 1
ATOM 753 C C . PRO A 1 98 ? -32.344 -4.007 24.210 1.00 92.56 98 PRO A C 1
ATOM 755 O O . PRO A 1 98 ? -31.163 -3.701 24.369 1.00 92.56 98 PRO A O 1
ATOM 758 N N . ILE A 1 99 ? -33.298 -3.589 25.049 1.00 90.56 99 ILE A N 1
ATOM 759 C CA . ILE A 1 99 ? -33.019 -2.753 26.236 1.00 90.56 99 ILE A CA 1
ATOM 760 C C . ILE A 1 99 ? -32.110 -3.451 27.261 1.00 90.56 99 ILE A C 1
ATOM 762 O O . ILE A 1 99 ? -31.570 -2.815 28.157 1.00 90.56 99 ILE A O 1
ATOM 766 N N . THR A 1 100 ? -31.929 -4.768 27.131 1.00 92.69 100 THR A N 1
ATOM 767 C CA . THR A 1 100 ? -30.978 -5.559 27.920 1.00 92.69 100 THR A CA 1
ATOM 768 C C . THR A 1 100 ? -29.533 -5.415 27.434 1.00 92.69 100 THR A C 1
ATOM 770 O O . THR A 1 100 ? -28.645 -6.048 28.001 1.00 92.69 100 THR A O 1
ATOM 773 N N . THR A 1 101 ? -29.278 -4.638 26.376 1.00 93.88 101 THR A N 1
ATOM 774 C CA . THR A 1 101 ? -27.927 -4.389 25.863 1.00 93.88 101 THR A CA 1
ATOM 775 C C . THR A 1 101 ? -27.120 -3.634 26.909 1.00 93.88 101 THR A C 1
ATOM 777 O O . THR A 1 101 ? -27.466 -2.523 27.293 1.00 93.88 101 THR A O 1
ATOM 780 N N . SER A 1 102 ? -26.039 -4.255 27.374 1.00 95.31 102 SER A N 1
ATOM 781 C CA . SER A 1 102 ? -25.188 -3.717 28.438 1.00 95.31 102 SER A CA 1
ATOM 782 C C . SER A 1 102 ? -23.860 -3.163 27.931 1.00 95.31 102 SER A C 1
ATOM 784 O O . SER A 1 102 ? -23.090 -2.610 28.713 1.00 95.31 102 SER A O 1
ATOM 786 N N . GLN A 1 103 ? -23.543 -3.358 26.649 1.00 96.12 103 GLN A N 1
ATOM 787 C CA . GLN A 1 103 ? -22.293 -2.903 26.052 1.00 96.12 103 GLN A CA 1
ATOM 788 C C . GLN A 1 103 ? -22.425 -2.656 24.548 1.00 96.12 103 GLN A C 1
ATOM 790 O O . GLN A 1 103 ? -23.163 -3.358 23.860 1.00 96.12 103 GLN A O 1
ATOM 795 N N . LEU A 1 104 ? -21.649 -1.694 24.062 1.00 95.38 104 LEU A N 1
ATOM 796 C CA . LEU A 1 104 ? -21.306 -1.500 22.659 1.00 95.38 104 LEU A CA 1
ATOM 797 C C . LEU A 1 104 ? -19.871 -1.974 22.452 1.00 95.38 104 LEU A C 1
ATOM 799 O O . LEU A 1 104 ? -19.014 -1.748 23.314 1.00 95.38 104 LEU A O 1
ATOM 803 N N . THR A 1 105 ? -19.593 -2.602 21.317 1.00 97.50 105 THR A N 1
ATOM 804 C CA . THR A 1 105 ? -18.237 -3.023 20.956 1.00 97.50 105 THR A CA 1
ATOM 805 C C . THR A 1 105 ? -17.887 -2.587 19.545 1.00 97.50 105 THR A C 1
ATOM 807 O O . THR A 1 105 ? -18.745 -2.603 18.670 1.00 97.50 105 THR A O 1
ATOM 810 N N . VAL A 1 106 ? -16.624 -2.230 19.326 1.00 97.31 106 VAL A N 1
ATOM 811 C CA . VAL A 1 106 ? -16.052 -1.959 18.000 1.00 97.31 106 VAL A CA 1
ATOM 812 C C . VAL A 1 106 ? -14.617 -2.459 17.972 1.00 97.31 106 VAL A C 1
ATOM 814 O O . VAL A 1 106 ? -13.875 -2.292 18.941 1.00 97.31 106 VAL A O 1
ATOM 817 N N . THR A 1 107 ? -14.207 -3.081 16.880 1.00 97.81 107 THR A N 1
ATOM 818 C CA . THR A 1 107 ? -12.815 -3.456 16.644 1.00 97.81 107 THR A CA 1
ATOM 819 C C . THR A 1 107 ? -12.092 -2.293 15.975 1.00 97.81 107 THR A C 1
ATOM 821 O O . THR A 1 107 ? -12.505 -1.838 14.911 1.00 97.81 107 THR A O 1
ATOM 824 N N . ILE A 1 108 ? -11.004 -1.825 16.594 1.00 97.25 108 ILE A N 1
ATOM 825 C CA . ILE A 1 108 ? -10.106 -0.812 16.021 1.00 97.25 108 ILE A CA 1
ATOM 826 C C . ILE A 1 108 ? -8.802 -1.499 15.619 1.00 97.25 108 ILE A C 1
ATOM 828 O O . ILE A 1 108 ? -8.218 -2.230 16.432 1.00 97.25 108 ILE A O 1
ATOM 832 N N . ARG A 1 109 ? -8.360 -1.285 14.378 1.00 95.81 109 ARG A N 1
ATOM 833 C CA . ARG A 1 109 ? -7.095 -1.809 13.852 1.00 95.81 109 ARG A CA 1
ATOM 834 C C . ARG A 1 109 ? -6.319 -0.734 13.111 1.00 95.81 109 ARG A C 1
ATOM 836 O O . ARG A 1 109 ? -6.837 -0.130 12.185 1.00 95.81 109 ARG A O 1
ATOM 843 N N . ASP A 1 110 ? -5.074 -0.583 13.506 1.00 93.75 110 ASP A N 1
ATOM 844 C CA . ASP A 1 110 ? -4.017 0.134 12.819 1.00 93.75 110 ASP A CA 1
ATOM 845 C C . ASP A 1 110 ? -3.133 -0.895 12.098 1.00 93.75 110 ASP A C 1
ATOM 847 O O . ASP A 1 110 ? -2.716 -1.890 12.708 1.00 93.75 110 ASP A O 1
ATOM 851 N N . THR A 1 111 ? -2.948 -0.741 10.789 1.00 88.31 111 THR A N 1
ATOM 852 C CA . THR A 1 111 ? -2.220 -1.704 9.944 1.00 88.31 111 THR A CA 1
ATOM 853 C C . THR A 1 111 ? -0.720 -1.674 10.189 1.00 88.31 111 THR A C 1
ATOM 855 O O . THR A 1 111 ? -0.069 -2.712 10.062 1.00 88.31 111 THR A O 1
ATOM 858 N N . GLU A 1 112 ? -0.193 -0.533 10.623 1.00 87.88 112 GLU A N 1
ATOM 859 C CA . GLU A 1 112 ? 1.217 -0.343 10.954 1.00 87.88 112 GLU A CA 1
ATOM 860 C C . GLU A 1 112 ? 1.528 -0.782 12.394 1.00 87.88 112 GLU A C 1
ATOM 862 O O . GLU A 1 112 ? 2.684 -1.019 12.747 1.00 87.88 112 GLU A O 1
ATOM 867 N N . GLY A 1 113 ? 0.492 -0.968 13.216 1.00 86.25 113 GLY A N 1
ATOM 868 C CA . GLY A 1 113 ? 0.614 -1.389 14.607 1.00 86.25 113 GLY A CA 1
ATOM 869 C C . GLY A 1 113 ? 0.945 -0.237 15.553 1.00 86.25 113 GLY A C 1
ATOM 870 O O . GLY A 1 113 ? 1.411 -0.491 16.671 1.00 86.25 113 GLY A O 1
ATOM 871 N N . ASP A 1 114 ? 0.689 1.002 15.130 1.00 90.12 114 ASP A N 1
ATOM 872 C CA . ASP A 1 114 ? 0.856 2.185 15.960 1.00 90.12 114 ASP A CA 1
ATOM 873 C C . ASP A 1 114 ? -0.062 2.122 17.193 1.00 90.12 114 ASP A C 1
ATOM 875 O O . ASP A 1 114 ? -1.161 1.555 17.193 1.00 90.12 114 ASP A O 1
ATOM 879 N N . ILE A 1 115 ? 0.396 2.725 18.293 1.00 94.38 115 ILE A N 1
ATOM 880 C CA . ILE A 1 115 ? -0.449 2.936 19.472 1.00 94.38 115 ILE A CA 1
ATOM 881 C C . ILE A 1 115 ? -1.339 4.160 19.258 1.00 94.38 115 ILE A C 1
ATOM 883 O O . ILE A 1 115 ? -0.884 5.208 18.798 1.00 94.38 115 ILE A O 1
ATOM 887 N N . PHE A 1 116 ? -2.599 4.071 19.669 1.00 95.12 116 PHE A N 1
ATOM 888 C CA . PHE A 1 116 ? -3.574 5.138 19.466 1.00 95.12 116 PHE A CA 1
ATOM 889 C C . PHE A 1 116 ? -4.412 5.417 20.714 1.00 95.12 116 PHE A C 1
ATOM 891 O O . PHE A 1 116 ? -4.552 4.609 21.636 1.00 95.12 116 PHE A O 1
ATOM 898 N N . ASN A 1 117 ? -5.002 6.610 20.734 1.00 97.12 117 ASN A N 1
ATOM 899 C CA . ASN A 1 117 ? -6.022 6.984 21.705 1.00 97.12 117 ASN A CA 1
ATOM 900 C C . ASN A 1 117 ? -7.395 6.773 21.071 1.00 97.12 117 ASN A C 1
ATOM 902 O O . ASN A 1 117 ? -7.587 7.076 19.895 1.00 97.12 117 ASN A O 1
ATOM 906 N N . TRP A 1 118 ? -8.371 6.315 21.847 1.00 96.31 118 TRP A N 1
ATOM 907 C CA . TRP A 1 118 ? -9.728 6.093 21.349 1.00 96.31 118 TRP A CA 1
ATOM 908 C C . TRP A 1 118 ? -10.774 6.570 22.354 1.00 96.31 118 TRP A C 1
ATOM 910 O O . TRP A 1 118 ? -10.531 6.619 23.561 1.00 96.31 118 TRP A O 1
ATOM 920 N N . SER A 1 119 ? -11.963 6.908 21.854 1.00 96.56 119 SER A N 1
ATOM 921 C CA . SER A 1 119 ? -13.124 7.206 22.691 1.00 96.56 119 SER A CA 1
ATOM 922 C C . SER A 1 119 ? -14.420 6.778 22.014 1.00 96.56 119 SER A C 1
ATOM 924 O O . SER A 1 119 ? -14.624 7.089 20.843 1.00 96.56 119 SER A O 1
ATOM 926 N N . ILE A 1 120 ? -15.311 6.141 22.769 1.00 95.38 120 ILE A N 1
ATOM 927 C CA . ILE A 1 120 ? -16.700 5.864 22.402 1.00 95.38 120 ILE A CA 1
ATOM 928 C C . ILE A 1 120 ? -17.584 6.812 23.214 1.00 95.38 120 ILE A C 1
ATOM 930 O O . ILE A 1 120 ? -17.454 6.903 24.437 1.00 95.38 120 ILE A O 1
ATOM 934 N N . LYS A 1 121 ? -18.478 7.529 22.531 1.00 93.88 121 LYS A N 1
ATOM 935 C CA . LYS A 1 121 ? -19.470 8.427 23.134 1.00 93.88 121 LYS A CA 1
ATOM 936 C C . LYS A 1 121 ? -20.830 8.142 22.519 1.00 93.88 121 LYS A C 1
ATOM 938 O O . LYS A 1 121 ? -20.912 7.869 21.324 1.00 93.88 121 LYS A O 1
ATOM 943 N N . THR A 1 122 ? -21.880 8.237 23.323 1.00 92.31 122 THR A N 1
ATOM 944 C CA . THR A 1 122 ? -23.254 7.971 22.890 1.00 92.31 122 THR A CA 1
ATOM 945 C C . THR A 1 122 ? -24.111 9.233 22.973 1.00 92.31 122 THR A C 1
ATOM 947 O O . THR A 1 122 ? -23.851 10.125 23.783 1.00 92.31 122 THR A O 1
ATOM 950 N N . ILE A 1 123 ? -25.099 9.342 22.078 1.00 90.00 123 ILE A N 1
ATOM 951 C CA . ILE A 1 123 ? -26.115 10.404 22.086 1.00 90.00 123 ILE A CA 1
ATOM 952 C C . ILE A 1 123 ? -27.478 9.744 21.792 1.00 90.00 123 ILE A C 1
ATOM 954 O O . ILE A 1 123 ? -27.648 9.235 20.683 1.00 90.00 123 ILE A O 1
ATOM 958 N N . PRO A 1 124 ? -28.453 9.749 22.727 1.00 89.50 124 PRO A N 1
ATOM 959 C CA . PRO A 1 124 ? -28.360 10.263 24.101 1.00 89.50 124 PRO A CA 1
ATOM 960 C C . PRO A 1 124 ? -27.252 9.570 24.908 1.00 89.50 124 PRO A C 1
ATOM 962 O O . PRO A 1 124 ? -26.818 8.481 24.541 1.00 89.50 124 PRO A O 1
ATOM 965 N N . ASP A 1 125 ? -26.777 10.219 25.976 1.00 92.62 125 ASP A N 1
ATOM 966 C CA . ASP A 1 125 ? -25.716 9.657 26.818 1.00 92.62 125 ASP A CA 1
ATOM 967 C C . ASP A 1 125 ? -26.247 8.451 27.601 1.00 92.62 125 ASP A C 1
ATOM 969 O O . ASP A 1 125 ? -26.942 8.586 28.609 1.00 92.62 125 ASP A O 1
ATOM 973 N N . ILE A 1 126 ? -25.933 7.270 27.081 1.00 93.56 126 ILE A N 1
ATOM 974 C CA . ILE A 1 126 ? -26.208 5.961 27.675 1.00 93.56 126 ILE A CA 1
ATOM 975 C C . ILE A 1 126 ? -24.907 5.273 28.101 1.00 93.56 126 ILE A C 1
ATOM 977 O O . ILE A 1 126 ? -24.937 4.111 28.498 1.00 93.56 126 ILE A O 1
ATOM 981 N N . GLY A 1 127 ? -23.764 5.959 28.004 1.00 94.81 127 GLY A N 1
ATOM 982 C CA . GLY A 1 127 ? -22.443 5.406 28.275 1.00 94.81 127 GLY A CA 1
ATOM 983 C C . GLY A 1 127 ? -21.332 6.049 27.443 1.00 94.81 127 GLY A C 1
ATOM 984 O O . GLY A 1 127 ? -21.537 6.535 26.326 1.00 94.81 127 GLY A O 1
ATOM 985 N N . SER A 1 128 ? -20.120 6.016 27.991 1.00 96.81 128 SER A N 1
ATOM 986 C CA . SER A 1 128 ? -18.892 6.403 27.298 1.00 96.81 128 SER A CA 1
ATOM 987 C C . SER A 1 128 ? -17.705 5.574 27.789 1.00 96.81 128 SER A C 1
ATOM 989 O O . SER A 1 128 ? -17.726 5.028 28.893 1.00 96.81 128 SER A O 1
ATOM 991 N N . SER A 1 129 ? -16.674 5.453 26.955 1.00 97.81 129 SER A N 1
ATOM 992 C CA . SER A 1 129 ? -15.446 4.715 27.266 1.00 97.81 129 SER A CA 1
ATOM 993 C C . SER A 1 129 ? -14.275 5.279 26.464 1.00 97.81 129 SER A C 1
ATOM 995 O O . SER A 1 129 ? -14.483 5.870 25.404 1.00 97.81 129 SER A O 1
ATOM 997 N N . SER A 1 130 ? -13.048 5.142 26.956 1.00 97.69 130 SER A N 1
ATOM 998 C CA . SER A 1 130 ? -11.853 5.662 26.281 1.00 97.69 130 SER A CA 1
ATOM 999 C C . SER A 1 130 ? -10.588 4.941 26.723 1.00 97.69 130 SER A C 1
ATOM 1001 O O . SER A 1 130 ? -10.536 4.423 27.837 1.00 97.69 130 SER A O 1
ATOM 1003 N N . GLY A 1 131 ? -9.547 5.004 25.898 1.00 97.38 131 GLY A N 1
ATOM 1004 C CA . GLY A 1 131 ? -8.206 4.528 26.230 1.00 97.38 131 GLY A CA 1
ATOM 1005 C C . GLY A 1 131 ? -7.123 5.422 25.632 1.00 97.38 131 GLY A C 1
ATOM 1006 O O . GLY A 1 131 ? -7.367 6.137 24.657 1.00 97.38 131 GLY A O 1
ATOM 1007 N N . ILE A 1 132 ? -5.939 5.401 26.246 1.00 97.31 132 ILE A N 1
ATOM 1008 C CA . ILE A 1 132 ? -4.772 6.202 25.855 1.00 97.31 132 ILE A CA 1
ATOM 1009 C C . ILE A 1 132 ? -3.597 5.257 25.613 1.00 97.31 132 ILE A C 1
ATOM 1011 O O . ILE A 1 132 ? -3.295 4.449 26.486 1.00 97.31 132 ILE A O 1
ATOM 1015 N N . GLY A 1 133 ? -2.917 5.395 24.473 1.00 95.62 133 GLY A N 1
ATOM 1016 C CA . GLY A 1 133 ? -1.748 4.581 24.127 1.00 95.62 133 GLY A CA 1
ATOM 1017 C C . GLY A 1 133 ? -2.065 3.088 24.024 1.00 95.62 133 GLY A C 1
ATOM 1018 O O . GLY A 1 133 ? -1.269 2.255 24.448 1.00 95.62 133 GLY A O 1
ATOM 1019 N N . GLU A 1 134 ? -3.249 2.760 23.514 1.00 96.75 134 GLU A N 1
ATOM 1020 C CA . GLU A 1 134 ? -3.734 1.392 23.358 1.00 96.75 134 GLU A CA 1
ATOM 1021 C C . GLU A 1 134 ? -3.383 0.856 21.967 1.00 96.75 134 GLU A C 1
ATOM 1023 O O . GLU A 1 134 ? -3.327 1.612 21.000 1.00 96.75 134 GLU A O 1
ATOM 1028 N N . SER A 1 135 ? -3.184 -0.455 21.858 1.00 95.38 135 SER A N 1
ATOM 1029 C CA . SER A 1 135 ? -2.960 -1.140 20.582 1.00 95.38 135 SER A CA 1
ATOM 1030 C C . SER A 1 135 ? -4.272 -1.632 19.956 1.00 95.38 135 SER A C 1
ATOM 1032 O O . SER A 1 135 ? -5.367 -1.437 20.502 1.00 95.38 135 SER A O 1
ATOM 1034 N N . ASN A 1 136 ? -4.164 -2.306 18.810 1.00 97.06 136 ASN A N 1
ATOM 1035 C CA . ASN A 1 136 ? -5.266 -2.972 18.111 1.00 97.06 136 ASN A CA 1
ATOM 1036 C C . ASN A 1 136 ? -6.145 -3.833 19.033 1.00 97.06 136 ASN A C 1
ATOM 1038 O O . ASN A 1 136 ? -5.663 -4.492 19.955 1.00 97.06 136 ASN A O 1
ATOM 1042 N N . GLY A 1 137 ? -7.450 -3.878 18.755 1.00 96.88 137 GLY A N 1
ATOM 1043 C CA . GLY A 1 137 ? -8.369 -4.808 19.414 1.00 96.88 137 GLY A CA 1
ATOM 1044 C C . GLY A 1 137 ? -9.804 -4.309 19.542 1.00 96.88 137 GLY A C 1
ATOM 1045 O O . GLY A 1 137 ? -10.143 -3.196 19.139 1.00 96.88 137 GLY A O 1
ATOM 1046 N N . THR A 1 138 ? -10.651 -5.149 20.141 1.00 97.69 138 THR A N 1
ATOM 1047 C CA . THR A 1 138 ? -12.051 -4.818 20.424 1.00 97.69 138 THR A CA 1
ATOM 1048 C C . THR A 1 138 ? -12.149 -3.889 21.626 1.00 97.69 138 THR A C 1
ATOM 1050 O O . THR A 1 138 ? -11.745 -4.234 22.738 1.00 97.69 138 THR A O 1
ATOM 1053 N N . LYS A 1 139 ? -12.696 -2.698 21.402 1.00 97.25 139 LYS A N 1
ATOM 1054 C CA . LYS A 1 139 ? -12.948 -1.689 22.425 1.00 97.25 139 LYS A CA 1
ATOM 1055 C C . LYS A 1 139 ? -14.394 -1.796 22.882 1.00 97.25 139 LYS A C 1
ATOM 1057 O O . LYS A 1 139 ? -15.305 -1.935 22.068 1.00 97.25 139 LYS A O 1
ATOM 1062 N N . ILE A 1 140 ? -14.585 -1.764 24.198 1.00 97.69 140 ILE A N 1
ATOM 1063 C CA . ILE A 1 140 ? -15.875 -2.002 24.847 1.00 97.69 140 ILE A CA 1
ATOM 1064 C C . ILE A 1 140 ? -16.328 -0.715 25.535 1.00 97.69 140 ILE A C 1
ATOM 1066 O O . ILE A 1 140 ? -15.579 -0.095 26.297 1.00 97.69 140 ILE A O 1
ATOM 1070 N N . CYS A 1 141 ? -17.576 -0.334 25.290 1.00 96.88 141 CYS A N 1
ATOM 1071 C CA . CYS A 1 141 ? -18.269 0.726 26.002 1.00 96.88 141 CYS A CA 1
ATOM 1072 C C . CYS A 1 141 ? -19.464 0.131 26.745 1.00 96.88 141 CYS A C 1
ATOM 1074 O O . CYS A 1 141 ? -20.460 -0.199 26.102 1.00 96.88 141 CYS A O 1
ATOM 1076 N N . PRO A 1 142 ? -19.406 -0.002 28.078 1.00 96.50 142 PRO A N 1
ATOM 1077 C CA . PRO A 1 142 ? -20.585 -0.326 28.866 1.00 96.50 142 PRO A CA 1
ATOM 1078 C C . PRO A 1 142 ? -21.681 0.713 28.621 1.00 96.50 142 PRO A C 1
ATOM 1080 O O . PRO A 1 142 ? -21.400 1.913 28.585 1.00 96.50 142 PRO A O 1
ATOM 1083 N N . VAL A 1 143 ? -22.916 0.251 28.449 1.00 94.81 143 VAL A N 1
ATOM 1084 C CA . VAL A 1 143 ? -24.090 1.114 28.296 1.00 94.81 143 VAL A CA 1
ATOM 1085 C C . VAL A 1 143 ? -25.195 0.725 29.267 1.00 94.81 143 VAL A C 1
ATOM 1087 O O . VAL A 1 143 ? -25.274 -0.414 29.729 1.00 94.81 143 VAL A O 1
ATOM 1090 N N . GLY A 1 144 ? -26.042 1.690 29.603 1.00 91.62 144 GLY A N 1
ATOM 1091 C CA . GLY A 1 144 ? -27.152 1.519 30.530 1.00 91.62 144 GLY A CA 1
ATOM 1092 C C . GLY A 1 144 ? -28.184 2.633 30.400 1.00 91.62 144 GLY A C 1
ATOM 1093 O O . GLY A 1 144 ? -28.129 3.449 29.487 1.00 91.62 144 GLY A O 1
ATOM 1094 N N . GLY A 1 145 ? -29.163 2.650 31.309 1.00 85.25 145 GLY A N 1
ATOM 1095 C CA . GLY A 1 145 ? -30.240 3.648 31.270 1.00 85.25 145 GLY A CA 1
ATOM 1096 C C . GLY A 1 145 ? -31.185 3.497 30.071 1.00 85.25 145 GLY A C 1
ATOM 1097 O O . GLY A 1 145 ? -31.910 4.432 29.751 1.00 85.25 145 GLY A O 1
ATOM 1098 N N . LEU A 1 146 ? -31.183 2.328 29.418 1.00 86.31 146 LEU A N 1
ATOM 1099 C CA . LEU A 1 146 ? -32.077 2.016 28.308 1.00 86.31 146 LEU A CA 1
ATOM 1100 C C . LEU A 1 146 ? -33.502 1.821 28.838 1.00 86.31 146 LEU A C 1
ATOM 1102 O O . LEU A 1 146 ? -33.765 0.921 29.636 1.00 86.31 146 LEU A O 1
ATOM 1106 N N . SER A 1 147 ? -34.422 2.667 28.388 1.00 80.19 147 SER A N 1
ATOM 1107 C CA . SER A 1 147 ? -35.849 2.590 28.701 1.00 80.19 147 SER A CA 1
ATOM 1108 C C . SER A 1 147 ? -36.671 2.609 27.418 1.00 80.19 147 SER A C 1
ATOM 1110 O O . SER A 1 147 ? -36.280 3.252 26.445 1.00 80.19 147 SER A O 1
ATOM 1112 N N . CYS A 1 148 ? -37.796 1.896 27.435 1.00 64.44 148 CYS A N 1
ATOM 1113 C CA . CYS A 1 148 ? -38.806 1.907 26.378 1.00 64.44 148 CYS A CA 1
ATOM 1114 C C . CYS A 1 148 ? -39.617 3.207 26.346 1.00 64.44 148 CYS A C 1
ATOM 1116 O O . CYS A 1 148 ? -39.829 3.791 27.437 1.00 64.44 148 CYS A O 1
#

Sequence (148 aa):
DTSKVWNLSVQWMPSDYTSPTNATISWDTAEIDDSEYNSVVLYDGLTSSVVADMLVDTDYTFAVDATVPKAFQIICSIINETPGFSDENPSDRSVDVPITTSQLTVTIRDTEGDIFNWSIKTIPDIGSSSGIGESNGTKICPVGGLSC

pLDDT: mean 93.82, std 4.82, range [64.44, 98.12]

Secondary structure (DSSP, 8-state):
--EEEEEEEE-B--TTS---EEEEEE--HHHHHTSS-SEEEEEETTTTEEEEETTT-SEEEEEE-BT-PEEEEEEEE---PPPEEEEEESPTT--S--TT--EEEEEEE-SS---EEEEEE-SS-S-EEEEEEE-SEEEEEE------